Protein AF-A0A067PD88-F1 (afdb_monomer_lite)

Organism: NCBI:txid933084

Sequence (65 aa):
EAYPSVNVTSDADIFAAIQATGHPIYQASGTCAMKARADGGVVDENLVVYGTQNLRIADASIFPI

Structure (mmCIF, N/CA/C/O backbone):
data_AF-A0A067PD88-F1
#
_entry.id   AF-A0A067PD88-F1
#
loop_
_atom_site.group_PDB
_atom_site.id
_atom_site.type_symbol
_atom_site.label_atom_id
_atom_site.label_alt_id
_atom_site.label_comp_id
_atom_site.label_asym_id
_atom_site.label_entity_id
_atom_site.label_seq_id
_atom_site.pdbx_PDB_ins_code
_atom_site.Cartn_x
_atom_site.Cartn_y
_atom_site.Cartn_z
_atom_site.occupancy
_atom_site.B_iso_or_equiv
_atom_site.auth_seq_id
_atom_site.auth_comp_id
_atom_site.auth_asym_id
_atom_site.auth_atom_id
_atom_site.pdbx_PDB_model_num
ATOM 1 N N . GLU A 1 1 ? 17.007 14.184 -22.719 1.00 70.81 1 GLU A N 1
ATOM 2 C CA . GLU A 1 1 ? 17.332 12.812 -22.287 1.00 70.81 1 GLU A CA 1
ATOM 3 C C . GLU A 1 1 ? 16.168 11.911 -22.673 1.00 70.81 1 GLU A C 1
ATOM 5 O O . GLU A 1 1 ? 15.034 12.315 -22.454 1.00 70.81 1 GLU A O 1
ATOM 10 N N . ALA A 1 2 ? 16.424 10.778 -23.332 1.00 83.56 2 ALA A N 1
ATOM 11 C CA . ALA A 1 2 ? 15.391 9.819 -23.726 1.00 83.56 2 ALA A CA 1
ATOM 12 C C . ALA A 1 2 ? 15.882 8.405 -23.390 1.00 83.56 2 ALA A C 1
ATOM 14 O O . ALA A 1 2 ? 16.575 7.777 -24.185 1.00 83.56 2 ALA A O 1
ATOM 15 N N . TYR A 1 3 ? 15.550 7.936 -22.190 1.00 87.19 3 TYR A N 1
ATOM 16 C CA . TYR A 1 3 ? 15.703 6.546 -21.764 1.00 87.19 3 TYR A CA 1
ATOM 17 C C . TYR A 1 3 ? 14.315 5.888 -21.813 1.00 87.19 3 TYR A C 1
ATOM 19 O O . TYR A 1 3 ? 13.357 6.536 -21.390 1.00 87.19 3 TYR A O 1
ATOM 27 N N . PRO A 1 4 ? 14.152 4.658 -22.331 1.00 91.62 4 PRO A N 1
ATOM 28 C CA . PRO A 1 4 ? 15.163 3.695 -22.793 1.00 91.62 4 PRO A CA 1
ATOM 29 C C . PRO A 1 4 ? 15.645 3.864 -24.253 1.00 91.62 4 PRO A C 1
ATOM 31 O O . PRO A 1 4 ? 16.270 2.955 -24.785 1.00 91.62 4 PRO A O 1
ATOM 34 N N . SER A 1 5 ? 15.444 5.036 -24.872 1.00 90.81 5 SER A N 1
ATOM 35 C CA . SER A 1 5 ? 15.633 5.360 -26.305 1.00 90.81 5 SER A CA 1
ATOM 36 C C . SER A 1 5 ? 14.417 5.047 -27.179 1.00 90.81 5 SER A C 1
ATOM 38 O O . SER A 1 5 ? 13.659 4.120 -26.924 1.00 90.81 5 SER A O 1
ATOM 40 N N . VAL A 1 6 ? 14.253 5.822 -28.254 1.00 92.88 6 VAL A N 1
ATOM 41 C CA . VAL A 1 6 ? 13.158 5.694 -29.236 1.00 92.88 6 VAL A CA 1
ATOM 42 C C . VAL A 1 6 ? 13.247 4.430 -30.096 1.00 92.88 6 VAL A C 1
ATOM 44 O O . VAL A 1 6 ? 12.286 4.074 -30.767 1.00 92.88 6 VAL A O 1
ATOM 47 N N . ASN A 1 7 ? 14.398 3.754 -30.081 1.00 94.31 7 ASN A N 1
ATOM 48 C CA . ASN A 1 7 ? 14.621 2.516 -30.832 1.00 94.31 7 ASN A CA 1
ATOM 49 C C . ASN A 1 7 ? 14.203 1.259 -30.050 1.00 94.31 7 ASN A C 1
ATOM 51 O O . ASN A 1 7 ? 14.216 0.168 -30.613 1.00 94.31 7 ASN A O 1
ATOM 55 N N . VAL A 1 8 ? 13.838 1.396 -28.771 1.00 94.44 8 VAL A N 1
ATOM 56 C CA . VAL A 1 8 ? 13.275 0.308 -27.963 1.00 94.44 8 VAL A CA 1
ATOM 57 C C . VAL A 1 8 ? 11.776 0.241 -28.244 1.00 94.44 8 VAL A C 1
ATOM 59 O O . VAL A 1 8 ? 11.003 1.034 -27.713 1.00 94.44 8 VAL A O 1
ATOM 62 N N . THR A 1 9 ? 11.378 -0.662 -29.141 1.00 95.44 9 THR A N 1
ATOM 63 C CA . THR A 1 9 ? 10.005 -0.723 -29.677 1.00 95.44 9 THR A CA 1
ATOM 64 C C . THR A 1 9 ? 9.305 -2.061 -29.463 1.00 95.44 9 THR A C 1
ATOM 66 O O . THR A 1 9 ? 8.095 -2.134 -29.659 1.00 95.44 9 THR A O 1
ATOM 69 N N . SER A 1 10 ? 10.026 -3.116 -29.066 1.00 97.81 10 SER A N 1
ATOM 70 C CA . SER A 1 10 ? 9.411 -4.405 -28.745 1.00 97.81 10 SER A CA 1
ATOM 71 C C . SER A 1 10 ? 8.893 -4.413 -27.304 1.00 97.81 10 SER A C 1
ATOM 73 O O . SER A 1 10 ? 9.549 -3.888 -26.403 1.00 97.81 10 SER A O 1
ATOM 75 N N . ASP A 1 11 ? 7.744 -5.048 -27.060 1.00 98.19 11 ASP A N 1
ATOM 76 C CA . ASP A 1 11 ? 7.171 -5.171 -25.710 1.00 98.19 11 ASP A CA 1
ATOM 77 C C . ASP A 1 11 ? 8.146 -5.826 -24.723 1.00 98.19 11 ASP A C 1
ATOM 79 O O . ASP A 1 11 ? 8.214 -5.433 -23.560 1.00 98.19 11 ASP A O 1
ATOM 83 N N . ALA A 1 12 ? 8.932 -6.799 -25.194 1.00 98.06 12 ALA A N 1
ATOM 84 C CA . ALA A 1 12 ? 9.926 -7.489 -24.379 1.00 98.06 12 ALA A CA 1
ATOM 85 C C . ALA A 1 12 ? 11.042 -6.539 -23.913 1.00 98.06 12 ALA A C 1
ATOM 87 O O . ALA A 1 12 ? 11.401 -6.542 -22.734 1.00 98.06 12 ALA A O 1
ATOM 88 N N . ASP A 1 13 ? 11.552 -5.692 -24.810 1.00 96.62 13 ASP A N 1
ATOM 89 C CA . ASP A 1 13 ? 12.618 -4.743 -24.480 1.00 96.62 13 ASP A CA 1
ATOM 90 C C . ASP A 1 13 ? 12.097 -3.588 -23.611 1.00 96.62 13 ASP A C 1
ATOM 92 O O . ASP A 1 13 ? 12.768 -3.164 -22.667 1.00 96.62 13 ASP A O 1
ATOM 96 N N . ILE A 1 14 ? 10.873 -3.109 -23.874 1.00 96.50 14 ILE A N 1
ATOM 97 C CA . ILE A 1 14 ? 10.199 -2.103 -23.039 1.00 96.50 14 ILE A CA 1
ATOM 98 C C . ILE A 1 14 ? 9.997 -2.650 -21.621 1.00 96.50 14 ILE A C 1
ATOM 100 O O . ILE A 1 14 ? 10.296 -1.966 -20.640 1.00 96.50 14 ILE A O 1
ATOM 104 N N . PHE A 1 15 ? 9.537 -3.896 -21.496 1.00 96.62 15 PHE A N 1
ATOM 105 C CA . PHE A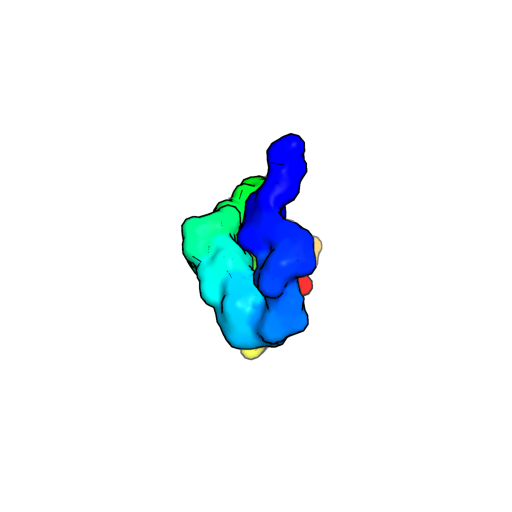 1 15 ? 9.352 -4.551 -20.206 1.00 96.62 15 PHE A CA 1
ATOM 106 C C . PHE A 1 15 ? 10.671 -4.686 -19.437 1.00 96.62 15 PHE A C 1
ATOM 108 O O . PHE A 1 15 ? 10.726 -4.343 -18.255 1.00 96.62 15 PHE A O 1
ATOM 115 N N . ALA A 1 16 ? 11.747 -5.108 -20.107 1.00 96.38 16 ALA A N 1
ATOM 116 C CA . ALA A 1 16 ? 13.072 -5.200 -19.498 1.00 96.38 16 ALA A CA 1
ATOM 117 C C . ALA A 1 16 ? 13.574 -3.833 -18.995 1.00 96.38 16 ALA A C 1
ATOM 119 O O . ALA A 1 16 ? 14.114 -3.739 -17.891 1.00 96.38 16 ALA A O 1
ATOM 120 N N . ALA A 1 17 ? 13.346 -2.758 -19.757 1.00 95.88 17 ALA A N 1
ATOM 121 C CA . ALA A 1 17 ? 13.700 -1.402 -19.341 1.00 95.88 17 ALA A CA 1
ATOM 122 C C . ALA A 1 17 ? 12.918 -0.941 -18.100 1.00 95.88 17 ALA A C 1
ATOM 124 O O . ALA A 1 17 ? 13.507 -0.374 -17.175 1.00 95.88 17 ALA A O 1
ATOM 125 N N . ILE A 1 18 ? 11.610 -1.216 -18.047 1.00 95.94 18 ILE A N 1
ATOM 126 C CA . ILE A 1 18 ? 10.769 -0.915 -16.879 1.00 95.94 18 ILE A CA 1
ATOM 127 C C . ILE A 1 18 ? 11.262 -1.688 -15.653 1.00 95.94 18 ILE A C 1
ATOM 129 O O . ILE A 1 18 ? 11.383 -1.109 -14.579 1.00 95.94 18 ILE A O 1
ATOM 133 N N . GLN A 1 19 ? 11.597 -2.973 -15.792 1.00 95.94 19 GLN A N 1
ATOM 134 C CA . GLN A 1 19 ? 12.124 -3.765 -14.677 1.00 95.94 19 GLN A CA 1
ATOM 135 C C . GLN A 1 19 ? 13.469 -3.243 -14.158 1.00 95.94 19 GLN A C 1
ATOM 137 O O . GLN A 1 19 ? 13.684 -3.216 -12.949 1.00 95.94 19 GLN A O 1
ATOM 142 N N . ALA A 1 20 ? 14.358 -2.804 -15.051 1.00 95.12 20 ALA A N 1
ATOM 143 C CA . ALA A 1 20 ? 15.675 -2.289 -14.680 1.00 95.12 20 ALA A CA 1
ATOM 144 C C . ALA A 1 20 ? 15.626 -0.922 -13.976 1.00 95.12 20 ALA A C 1
ATOM 146 O O . ALA A 1 20 ? 16.568 -0.565 -13.271 1.00 95.12 20 ALA A O 1
ATOM 147 N N . THR A 1 21 ? 14.559 -0.144 -14.184 1.00 94.75 21 THR A N 1
ATOM 148 C CA . THR A 1 21 ? 14.474 1.259 -13.735 1.00 94.75 21 THR A CA 1
ATOM 149 C C . THR A 1 21 ? 13.231 1.589 -12.925 1.00 94.75 21 THR A C 1
ATOM 151 O O . THR A 1 21 ? 13.017 2.748 -12.569 1.00 94.75 21 THR A O 1
ATOM 154 N N . GLY A 1 22 ? 12.401 0.597 -12.618 1.00 94.81 22 GLY A N 1
ATOM 155 C CA . GLY A 1 22 ? 11.209 0.778 -11.810 1.00 94.81 22 GLY A CA 1
ATOM 156 C C . GLY A 1 22 ? 11.573 1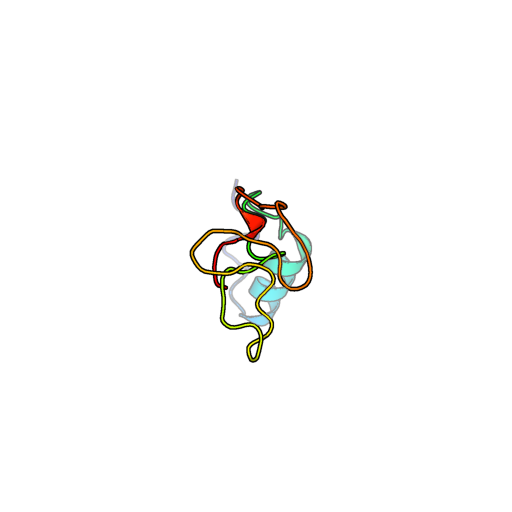.192 -10.387 1.00 94.81 22 GLY A C 1
ATOM 157 O O . GLY A 1 22 ? 12.340 0.516 -9.706 1.00 94.81 22 GLY A O 1
ATOM 158 N N . HIS A 1 23 ? 10.985 2.291 -9.923 1.00 95.38 23 HIS A N 1
ATOM 159 C CA . HIS A 1 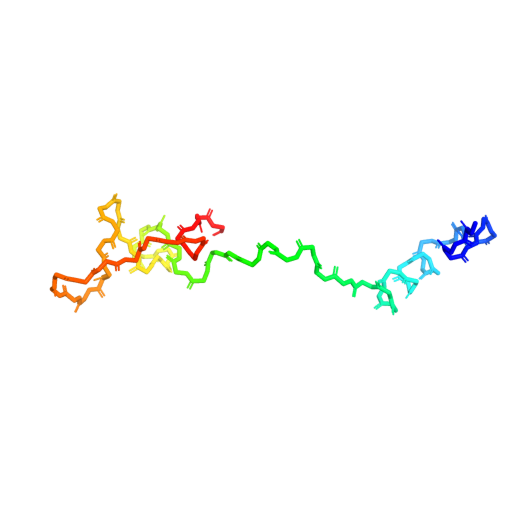23 ? 11.113 2.774 -8.551 1.00 95.38 23 HIS A CA 1
ATOM 160 C C . HIS A 1 23 ? 9.725 3.146 -8.018 1.00 95.38 23 HIS A C 1
ATOM 162 O O . HIS A 1 23 ? 8.846 3.527 -8.798 1.00 95.38 23 HIS A O 1
ATOM 168 N N . PRO A 1 24 ? 9.489 3.040 -6.700 1.00 94.88 24 PRO A N 1
ATOM 169 C CA . PRO A 1 24 ? 8.211 3.427 -6.125 1.00 94.88 24 PRO A CA 1
ATOM 170 C C . PRO A 1 24 ? 7.999 4.941 -6.233 1.00 94.88 24 PRO A C 1
ATOM 172 O O . PRO A 1 24 ? 8.931 5.720 -6.061 1.00 94.88 24 PRO A O 1
ATOM 175 N N . ILE A 1 25 ? 6.742 5.362 -6.391 1.00 96.19 25 ILE A N 1
ATOM 176 C CA . ILE A 1 25 ? 6.342 6.777 -6.256 1.00 96.19 25 ILE A CA 1
ATOM 177 C C . ILE A 1 25 ? 5.978 7.154 -4.808 1.00 96.19 25 ILE A C 1
ATOM 179 O O . ILE A 1 25 ? 5.284 8.133 -4.566 1.00 96.19 25 ILE A O 1
ATOM 183 N N . TYR A 1 26 ? 6.450 6.360 -3.840 1.00 95.81 26 TYR A N 1
ATOM 184 C CA . TYR A 1 26 ? 6.337 6.603 -2.394 1.00 95.81 26 TYR A CA 1
ATOM 185 C C . TYR A 1 26 ? 4.908 6.667 -1.818 1.00 95.81 26 TYR A C 1
ATOM 187 O O . TYR A 1 26 ? 4.668 7.329 -0.815 1.00 95.81 26 TYR A O 1
ATOM 195 N N . GLN A 1 27 ? 3.970 5.914 -2.399 1.00 95.88 27 GLN A N 1
ATOM 196 C CA . GLN A 1 27 ? 2.562 5.838 -1.967 1.00 95.88 27 GLN A CA 1
ATOM 197 C C . GLN A 1 27 ? 2.188 4.505 -1.287 1.00 95.88 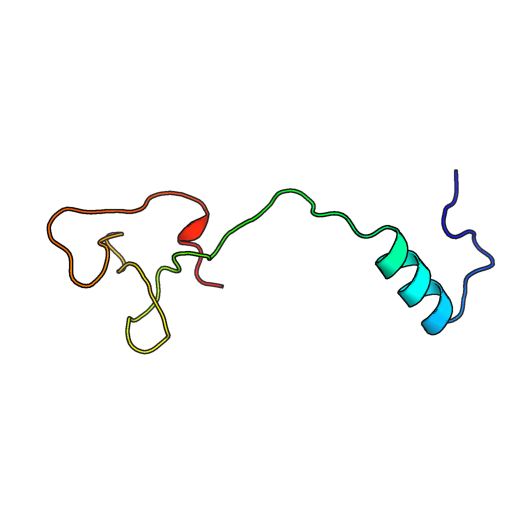27 GLN A C 1
ATOM 199 O O . GLN A 1 27 ? 1.125 3.931 -1.534 1.00 95.88 27 GLN A O 1
ATOM 204 N N . ALA A 1 28 ? 3.085 3.966 -0.456 1.00 96.44 28 ALA A N 1
ATOM 205 C CA . ALA A 1 28 ? 2.828 2.716 0.260 1.00 96.44 28 ALA A CA 1
ATOM 206 C C . ALA A 1 28 ? 1.568 2.833 1.140 1.00 96.44 28 ALA A C 1
ATOM 208 O O . ALA A 1 28 ? 1.414 3.795 1.892 1.00 96.44 28 ALA A O 1
ATOM 209 N N . SER A 1 29 ? 0.656 1.870 1.012 1.00 97.56 29 SER A N 1
ATOM 210 C CA . SER A 1 29 ? -0.668 1.895 1.641 1.00 97.56 29 SER A CA 1
ATOM 211 C C . SER A 1 29 ? -1.284 0.492 1.711 1.00 97.56 29 SER A C 1
ATOM 213 O O . SER A 1 29 ? -0.755 -0.453 1.127 1.00 97.56 29 SER A O 1
ATOM 215 N N . GLY A 1 30 ? -2.385 0.351 2.454 1.00 97.25 30 GLY A N 1
ATOM 216 C CA . GLY A 1 30 ? -3.215 -0.863 2.477 1.00 97.25 30 GLY A CA 1
ATOM 217 C C . GLY A 1 30 ? -2.728 -2.024 3.354 1.00 97.25 30 GLY A C 1
ATOM 218 O O . GLY A 1 30 ? -3.360 -3.077 3.380 1.00 97.25 30 GLY A O 1
ATOM 219 N N . THR A 1 31 ? -1.636 -1.867 4.106 1.00 97.62 31 THR A N 1
ATOM 220 C CA . THR A 1 31 ? -1.085 -2.931 4.970 1.00 97.62 31 THR A CA 1
ATOM 221 C C . THR A 1 31 ? -1.938 -3.253 6.205 1.00 97.62 31 THR A C 1
ATOM 223 O O . THR A 1 31 ? -1.741 -4.295 6.827 1.00 97.62 31 THR A O 1
ATOM 226 N N . CYS A 1 32 ? -2.888 -2.390 6.570 1.00 98.19 32 CYS A N 1
ATOM 227 C CA . CYS A 1 32 ? -3.854 -2.582 7.655 1.00 98.19 32 CYS A CA 1
ATOM 228 C C . CYS A 1 32 ? -5.280 -2.266 7.181 1.00 98.19 32 CYS A C 1
ATOM 230 O O . CYS A 1 32 ? -6.000 -1.501 7.818 1.00 98.19 32 CYS A O 1
ATOM 232 N N . ALA A 1 33 ? -5.673 -2.850 6.048 1.00 98.25 33 ALA A N 1
ATOM 233 C CA . ALA A 1 33 ? -6.897 -2.518 5.328 1.00 98.25 33 ALA A CA 1
ATOM 234 C C . ALA A 1 33 ? -8.169 -2.484 6.203 1.00 98.25 33 ALA A C 1
ATOM 236 O O . ALA A 1 33 ? -8.459 -3.415 6.965 1.00 98.25 33 ALA A O 1
ATOM 237 N N . MET A 1 34 ? -8.963 -1.426 6.023 1.00 98.38 34 MET A N 1
ATOM 238 C CA . MET A 1 34 ? -10.303 -1.264 6.584 1.00 98.38 34 MET A CA 1
ATOM 239 C C . MET A 1 34 ? -11.317 -2.062 5.754 1.00 98.38 34 MET A C 1
ATOM 241 O O . MET A 1 34 ? -11.906 -1.556 4.799 1.00 98.38 34 MET A O 1
ATOM 245 N N . LYS A 1 35 ? -11.466 -3.348 6.082 1.00 97.69 35 LYS A N 1
ATOM 246 C CA . LYS A 1 35 ? -12.335 -4.320 5.392 1.00 97.69 35 LYS A CA 1
ATOM 247 C C . LYS A 1 35 ? -13.010 -5.228 6.420 1.00 97.69 35 LYS A C 1
ATOM 249 O O . LYS A 1 35 ? -12.632 -5.254 7.596 1.00 97.69 35 LYS A O 1
ATOM 254 N N . ALA A 1 36 ? -13.989 -6.018 5.980 1.00 97.50 36 ALA A N 1
ATOM 255 C CA . ALA A 1 36 ? -14.539 -7.067 6.828 1.00 97.50 36 ALA A CA 1
ATOM 256 C C . ALA A 1 36 ? -13.420 -8.024 7.266 1.00 97.50 36 ALA A C 1
ATOM 258 O O . ALA A 1 36 ? -12.554 -8.402 6.474 1.00 97.50 36 ALA A O 1
ATOM 259 N N . ARG A 1 37 ? -13.446 -8.453 8.533 1.00 97.00 37 ARG A N 1
ATOM 260 C CA . ARG A 1 37 ? -12.435 -9.375 9.075 1.00 97.00 37 ARG A CA 1
ATOM 261 C C . ARG A 1 37 ? -12.346 -10.689 8.286 1.00 97.00 37 ARG A C 1
ATOM 263 O O . ARG A 1 37 ? -11.261 -11.244 8.153 1.00 97.00 37 ARG A O 1
ATOM 270 N N . ALA A 1 38 ? -13.475 -11.169 7.757 1.00 97.38 38 ALA A N 1
ATOM 271 C CA . ALA A 1 38 ? -13.536 -12.371 6.921 1.00 97.38 38 ALA A CA 1
ATOM 272 C C . ALA A 1 38 ? -12.790 -12.217 5.580 1.00 97.38 38 ALA A C 1
ATOM 274 O O . ALA A 1 38 ? -12.298 -13.207 5.050 1.00 97.38 38 ALA A O 1
ATOM 275 N N . ASP A 1 39 ? -12.634 -10.981 5.096 1.00 96.50 39 ASP A N 1
ATOM 276 C CA . ASP A 1 39 ? -11.961 -10.642 3.836 1.00 96.50 39 ASP A CA 1
ATOM 277 C C . ASP A 1 39 ? -10.508 -10.174 4.058 1.00 96.50 39 ASP A C 1
ATOM 279 O O . ASP A 1 39 ? -9.913 -9.522 3.197 1.00 96.50 39 ASP A O 1
ATOM 283 N N . GLY A 1 40 ? -9.939 -10.460 5.236 1.00 96.56 40 GLY A N 1
ATOM 284 C CA . GLY A 1 40 ? -8.570 -10.082 5.600 1.00 96.56 40 GLY A CA 1
ATOM 285 C C . GLY A 1 40 ? -8.411 -8.661 6.150 1.00 96.56 40 GLY A C 1
ATOM 286 O O . GLY A 1 40 ? -7.290 -8.162 6.208 1.00 96.56 40 GLY A O 1
ATOM 287 N N . GLY A 1 41 ? -9.498 -7.998 6.555 1.00 97.81 41 GLY A N 1
ATOM 288 C CA . GLY A 1 41 ? -9.425 -6.681 7.192 1.00 97.81 41 GLY A CA 1
ATOM 289 C C . GLY A 1 41 ? -8.694 -6.693 8.539 1.00 97.81 41 GLY A C 1
ATOM 290 O O . GLY A 1 41 ? -8.770 -7.663 9.297 1.00 97.81 41 GLY A O 1
ATOM 291 N N . VAL A 1 42 ? -8.020 -5.583 8.851 1.00 98.62 42 VAL A N 1
ATOM 292 C CA . VAL A 1 42 ? -7.283 -5.372 10.114 1.00 98.62 42 VAL A CA 1
ATOM 293 C C . VAL A 1 42 ? -8.038 -4.437 11.059 1.00 98.62 42 VAL A C 1
ATOM 295 O O . VAL A 1 42 ? -8.022 -4.659 12.273 1.00 98.62 42 VAL A O 1
ATOM 298 N N . VAL A 1 43 ? -8.726 -3.435 10.505 1.00 98.62 43 VAL A N 1
ATOM 299 C CA . VAL A 1 43 ? -9.570 -2.495 11.253 1.00 98.62 43 VAL A CA 1
ATOM 300 C C . VAL A 1 43 ? -11.010 -2.491 10.740 1.00 98.62 43 VAL A C 1
ATOM 302 O O . VAL A 1 43 ? -11.257 -2.813 9.575 1.00 98.62 43 VAL A O 1
ATOM 305 N N . ASP A 1 44 ? -11.953 -2.133 11.609 1.00 97.62 44 ASP A N 1
ATOM 306 C CA . ASP A 1 44 ? -13.356 -1.881 11.252 1.00 97.62 44 ASP A CA 1
ATOM 307 C C . ASP A 1 44 ? -13.587 -0.443 10.739 1.00 97.62 44 ASP A C 1
ATOM 309 O O . ASP A 1 44 ? -12.654 0.359 10.645 1.00 97.62 44 ASP A O 1
ATOM 313 N N . GLU A 1 45 ? -14.837 -0.088 10.421 1.00 97.12 45 GLU A N 1
ATOM 314 C CA . GLU A 1 45 ? -15.221 1.252 9.952 1.00 97.12 45 GLU A CA 1
ATOM 315 C C . GLU A 1 45 ? -14.992 2.374 10.982 1.00 97.12 45 GLU A C 1
ATOM 317 O O . GLU A 1 45 ? -14.998 3.554 10.631 1.00 97.12 45 GLU A O 1
ATOM 322 N N . ASN A 1 46 ? -14.759 2.016 12.248 1.00 97.44 46 ASN A N 1
ATOM 323 C CA . ASN A 1 46 ? -14.411 2.930 13.336 1.00 97.44 46 ASN A CA 1
ATOM 324 C C . ASN A 1 46 ? -12.898 2.954 13.611 1.00 97.44 46 ASN A C 1
ATOM 326 O O . ASN A 1 46 ? -12.455 3.503 14.631 1.00 97.44 46 ASN A O 1
ATOM 330 N N . LEU A 1 47 ? -12.112 2.367 12.702 1.00 98.44 47 LEU A N 1
ATOM 331 C CA . LEU A 1 47 ? -10.659 2.239 12.743 1.00 98.44 47 LEU A CA 1
ATOM 332 C C . LEU A 1 47 ? -10.139 1.366 13.887 1.00 98.44 47 LEU A C 1
ATOM 334 O O . LEU A 1 47 ? -8.949 1.418 14.196 1.00 98.44 47 LEU A O 1
ATOM 338 N N . VAL A 1 48 ? -11.004 0.582 14.535 1.00 98.50 48 VAL A N 1
ATOM 339 C CA . VAL A 1 48 ? -10.636 -0.258 15.678 1.00 98.50 48 VAL A CA 1
ATOM 340 C C . VAL A 1 48 ? -9.967 -1.532 15.186 1.00 98.50 48 VAL A C 1
ATOM 342 O O . VAL A 1 48 ? -10.499 -2.236 14.332 1.00 98.50 48 VAL A O 1
ATOM 345 N N . VAL A 1 49 ? -8.807 -1.858 15.761 1.00 98.69 49 VAL A N 1
ATOM 346 C CA . VAL A 1 49 ? -8.072 -3.084 15.424 1.00 98.69 49 VAL A CA 1
ATOM 347 C C . VAL A 1 49 ? -8.824 -4.305 15.947 1.00 98.69 49 VAL A C 1
ATOM 349 O O . VAL A 1 49 ? -9.075 -4.429 17.153 1.00 98.69 49 VAL A O 1
ATOM 352 N N . TYR A 1 50 ? -9.144 -5.246 15.057 1.00 98.62 50 TYR A N 1
ATOM 353 C CA . TYR A 1 50 ? -9.863 -6.461 15.434 1.00 98.62 50 TYR A CA 1
ATOM 354 C C . TYR A 1 50 ? -9.129 -7.256 16.526 1.00 98.62 50 TYR A C 1
ATOM 356 O O . TYR A 1 50 ? -7.925 -7.488 16.457 1.00 98.62 50 TYR A O 1
ATOM 364 N N . GLY A 1 51 ? -9.878 -7.738 17.524 1.00 98.00 51 GLY A N 1
ATOM 365 C CA . GLY A 1 51 ? -9.331 -8.541 18.627 1.00 98.00 51 GLY A CA 1
ATOM 366 C C . GLY A 1 51 ? -8.628 -7.736 19.724 1.00 98.00 51 GLY A C 1
ATOM 367 O O . GLY A 1 51 ? -8.060 -8.330 20.636 1.00 98.00 51 GLY A O 1
ATOM 368 N N . THR A 1 52 ? -8.685 -6.406 19.664 1.00 98.12 52 THR A N 1
ATOM 369 C CA . THR A 1 52 ? -8.130 -5.511 20.686 1.00 98.12 52 THR A CA 1
ATOM 370 C C . THR A 1 52 ? -9.232 -4.710 21.380 1.00 98.12 52 THR A C 1
ATOM 372 O O . THR A 1 52 ? -10.401 -4.768 21.001 1.00 98.12 52 THR A O 1
ATOM 375 N N . GLN A 1 53 ? -8.860 -3.960 22.416 1.00 96.44 53 GLN A N 1
ATOM 376 C CA . GLN A 1 53 ? -9.733 -2.991 23.073 1.00 96.44 53 GLN A CA 1
ATOM 377 C C . GLN A 1 53 ? -9.031 -1.630 23.053 1.00 96.44 53 GLN A C 1
ATOM 379 O O . GLN A 1 53 ? -7.884 -1.529 23.482 1.00 96.44 53 GLN A O 1
ATOM 384 N N . ASN A 1 54 ? -9.719 -0.591 22.566 1.00 97.69 54 ASN A N 1
ATOM 385 C CA . ASN A 1 54 ? -9.243 0.800 22.556 1.00 97.69 54 ASN A CA 1
ATOM 386 C C . ASN A 1 54 ? -7.940 1.068 21.756 1.00 97.69 54 ASN A C 1
ATOM 388 O O . ASN A 1 54 ? -7.202 1.996 22.080 1.00 97.69 54 ASN A O 1
ATOM 392 N N . LEU A 1 55 ? -7.660 0.289 20.701 1.00 98.69 55 LEU A N 1
ATOM 393 C CA . LEU A 1 55 ? -6.565 0.541 19.752 1.00 98.69 55 LEU A CA 1
ATOM 394 C C . LEU A 1 55 ? -7.129 0.882 18.368 1.00 98.69 55 LEU A C 1
ATOM 396 O O . LEU A 1 55 ? -7.994 0.165 17.863 1.00 98.69 55 LEU A O 1
ATOM 400 N N . ARG A 1 56 ? -6.624 1.961 17.756 1.00 98.81 56 ARG A N 1
ATOM 401 C CA . ARG A 1 56 ? -7.009 2.401 16.408 1.00 98.81 56 ARG A CA 1
ATOM 402 C C . ARG A 1 56 ? -5.801 2.689 15.525 1.00 98.81 56 ARG A C 1
ATOM 404 O O . ARG A 1 56 ? -4.755 3.072 16.044 1.00 98.81 56 ARG A O 1
ATOM 411 N N . ILE A 1 57 ? -5.979 2.562 14.210 1.00 98.62 57 ILE A N 1
ATOM 412 C CA . ILE A 1 57 ? -4.979 2.935 13.196 1.00 98.62 57 ILE A CA 1
ATOM 413 C C . ILE A 1 57 ? -5.575 4.010 12.286 1.00 98.62 57 ILE A C 1
ATOM 415 O O . ILE A 1 57 ? -6.663 3.833 11.751 1.00 98.62 57 ILE A O 1
ATOM 419 N N . ALA A 1 58 ? -4.870 5.127 12.114 1.00 98.31 58 ALA A N 1
ATOM 420 C CA . ALA A 1 58 ? -5.314 6.249 11.289 1.00 98.31 58 ALA A CA 1
ATOM 421 C C . ALA A 1 58 ? -4.149 6.778 10.439 1.00 98.31 58 ALA A C 1
ATOM 423 O O . ALA A 1 58 ? -3.545 7.801 10.754 1.00 98.31 58 ALA A O 1
ATOM 424 N N . ASP A 1 59 ? -3.820 6.048 9.374 1.00 98.62 59 ASP A N 1
ATOM 425 C CA . ASP A 1 59 ? -2.810 6.414 8.376 1.00 98.62 59 ASP A CA 1
ATOM 426 C C . ASP A 1 59 ? -3.097 5.722 7.021 1.00 98.62 59 ASP A C 1
ATOM 428 O O . ASP A 1 59 ? -4.129 5.081 6.846 1.00 98.62 59 ASP A O 1
ATOM 432 N N . ALA A 1 60 ? -2.206 5.830 6.032 1.00 98.19 60 ALA A N 1
ATOM 433 C CA . ALA A 1 60 ? -2.416 5.244 4.701 1.00 98.19 60 ALA A CA 1
ATOM 434 C C . ALA A 1 60 ? -2.504 3.699 4.684 1.00 98.19 60 ALA A C 1
ATOM 436 O O . ALA A 1 60 ? -2.934 3.112 3.687 1.00 98.19 60 ALA A O 1
ATOM 437 N N . SER A 1 61 ? -2.125 3.013 5.765 1.00 98.38 61 SER A N 1
ATOM 438 C CA . SER A 1 61 ? -2.256 1.558 5.865 1.00 98.38 61 SER A CA 1
ATOM 439 C C . SER A 1 61 ? -3.714 1.093 5.827 1.00 98.38 61 SER A C 1
ATOM 441 O O . SER A 1 61 ? -3.952 -0.039 5.415 1.00 98.38 61 SER A O 1
ATOM 443 N N . ILE A 1 62 ? -4.687 1.945 6.181 1.00 98.44 62 ILE A N 1
ATOM 444 C CA . ILE A 1 62 ? -6.101 1.543 6.266 1.00 98.44 62 ILE A CA 1
ATOM 445 C C . ILE A 1 62 ? -6.848 1.533 4.930 1.00 98.44 62 ILE A C 1
ATOM 447 O O . ILE A 1 62 ? -7.979 1.050 4.882 1.00 98.44 62 ILE A O 1
ATOM 451 N N . PHE A 1 63 ? -6.263 2.054 3.846 1.00 98.06 63 PHE A N 1
ATOM 452 C CA . 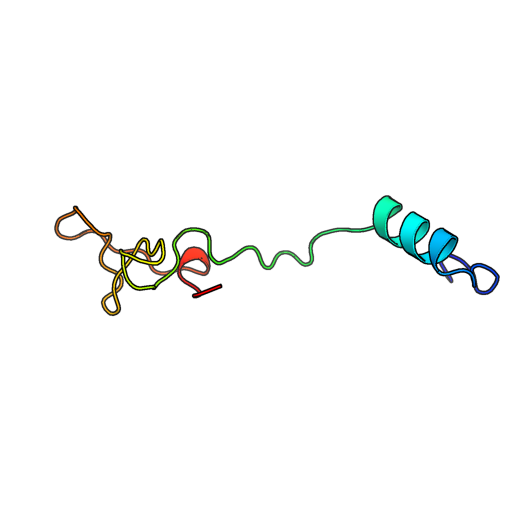PHE A 1 63 ? -6.946 2.075 2.550 1.00 98.06 63 PHE A CA 1
ATOM 453 C C . PHE A 1 63 ? -7.354 0.652 2.114 1.00 98.06 63 PHE A C 1
ATOM 455 O O . PHE A 1 63 ? -6.528 -0.261 2.182 1.00 98.06 63 PHE A O 1
ATOM 462 N N . PRO A 1 64 ? -8.615 0.433 1.690 1.00 92.50 64 PRO A N 1
ATOM 463 C CA . PRO A 1 64 ? -9.107 -0.892 1.326 1.00 92.50 64 PRO A CA 1
ATOM 464 C C . PRO A 1 64 ? -8.662 -1.254 -0.098 1.00 92.50 64 PRO A C 1
ATOM 466 O O . PRO A 1 64 ? -9.403 -1.040 -1.056 1.00 92.50 64 PRO A O 1
ATOM 469 N N . ILE A 1 65 ? -7.432 -1.764 -0.221 1.00 83.19 65 ILE A N 1
ATOM 470 C CA . ILE A 1 65 ? -6.863 -2.315 -1.466 1.00 83.19 65 ILE A CA 1
ATOM 471 C C . ILE A 1 65 ? -7.241 -3.805 -1.614 1.00 83.19 65 ILE A C 1
ATOM 473 O O . ILE A 1 65 ? -7.571 -4.481 -0.599 1.00 83.19 65 ILE A O 1
#

Secondary structure (DSSP, 8-state):
--SS-TT--SHHHHHHHHHHH----S----TT-BS-GGGT-SB-TT-BBTT-SS-B--SGGGS--

InterPro domains:
  IPR007867 Glucose-methanol-choline oxidoreductase, C-terminal [PF05199] (4-64)
  IPR012132 Glucose-methanol-choline oxid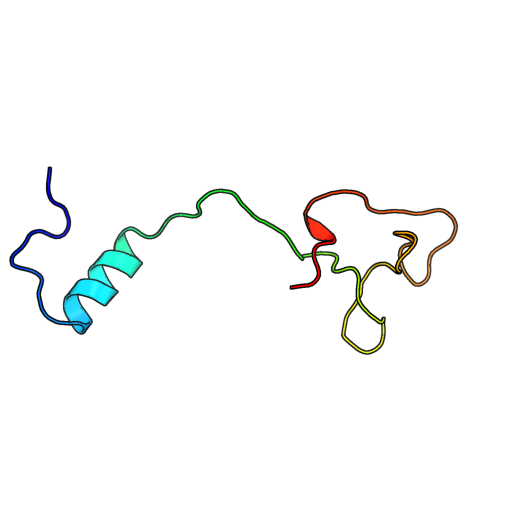oreductase [PTHR11552] (7-64)
  IPR036188 FAD/NAD(P)-binding domain superfamily [G3DSA:3.50.50.60] (28-65)
  IPR036188 FAD/NAD(P)-binding domain superfamily [SSF51905] (21-64)

Foldseek 3Di:
DDPPDPPQDDPVSVVVRCVVDPDDPPQDAQQQAADPVVVVHQAHPVQDGPPDDPDGDDDRNHHHD

pLDDT: mean 95.87, std 4.42, range [70.81, 98.81]

Radius of gyration: 19.64 Å; chains: 1; bounding box: 33×25×54 Å